Protein AF-A0A7W1YPU3-F1 (afdb_monomer)

Solvent-accessible surface area (backbone atoms only — not comparable to full-atom values): 8804 Å² tota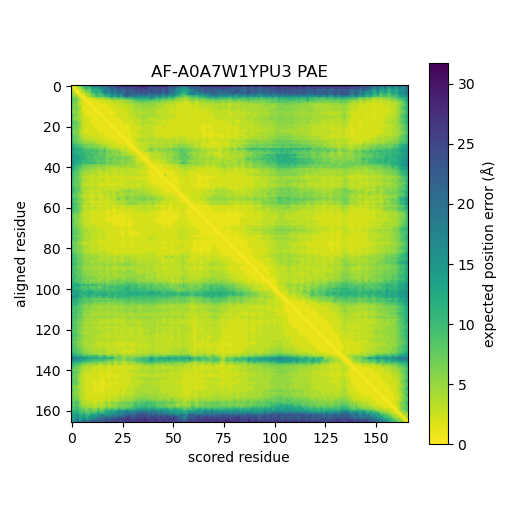l; per-residue (Å²): 119,66,76,66,56,56,50,55,53,48,21,24,52,37,23,27,53,53,24,50,52,35,49,53,38,65,72,69,43,61,69,77,34,58,74,88,69,64,45,70,72,59,55,49,52,26,50,52,34,38,61,61,24,72,45,66,43,36,51,42,61,56,33,19,28,36,41,26,24,71,75,18,25,27,66,33,41,16,47,51,52,37,50,61,61,42,48,66,54,55,48,50,53,47,58,60,48,54,80,74,57,56,74,88,66,70,43,74,66,46,55,49,50,52,54,49,52,50,54,53,48,55,49,51,52,55,51,50,42,56,50,39,65,39,89,92,52,69,69,56,70,62,31,51,52,33,42,51,52,19,49,52,53,49,52,54,50,52,53,60,56,60,69,73,76,117

Foldseek 3Di:
DVVVLVLLLQLLCLLQVLLVLLVVLQVPFAADDALVRDDPVLLVQLVVLLVVCVRRNRDSLSSQLSSCSVVRHQSLRSNVSSVVVCVVVVVVVVVVCVVVDDPVNDDPVVVVVVVVCVVVVVVVNVVVSVQSPDPPDTCVVVSVVSNVVSVVSVVVSVVVVVVVVD

Mean predicted aligned error: 5.36 Å

Radius of gyration: 18.58 Å; Cα contacts (8 Å, |Δi|>4): 136; chains: 1; bounding box: 45×33×60 Å

Structure (mmCIF, N/CA/C/O backbone):
data_AF-A0A7W1YPU3-F1
#
_entry.id   AF-A0A7W1YPU3-F1
#
loop_
_atom_site.group_PDB
_atom_site.id
_atom_site.type_symbol
_atom_site.label_atom_id
_atom_site.label_alt_id
_atom_site.label_comp_id
_atom_site.label_asym_id
_atom_site.label_entity_id
_atom_site.label_seq_id
_atom_site.pdbx_PDB_ins_code
_atom_site.Cartn_x
_atom_site.Cartn_y
_atom_site.Cartn_z
_atom_site.occupancy
_atom_site.B_iso_or_equiv
_atom_site.auth_seq_id
_atom_site.auth_comp_id
_atom_site.auth_asym_id
_atom_site.auth_atom_id
_atom_site.pdbx_PDB_model_num
ATOM 1 N N . SER A 1 1 ? -1.460 -7.826 -30.557 1.00 55.34 1 SER A N 1
ATOM 2 C CA . SER A 1 1 ? -1.627 -6.424 -30.111 1.00 55.34 1 SER A CA 1
ATOM 3 C C . SER A 1 1 ? -2.842 -6.213 -29.185 1.00 55.34 1 SER A C 1
ATOM 5 O O . SER A 1 1 ? -2.710 -5.507 -28.194 1.00 55.34 1 SER A O 1
ATOM 7 N N . GLY A 1 2 ? -4.000 -6.868 -29.400 1.00 56.38 2 GLY A N 1
ATOM 8 C CA . GLY A 1 2 ? -5.196 -6.729 -28.531 1.00 56.38 2 GLY A CA 1
ATOM 9 C C . GLY A 1 2 ? -5.026 -7.164 -27.062 1.00 56.38 2 GLY A C 1
ATOM 10 O O . GLY A 1 2 ? -5.379 -6.417 -26.159 1.00 56.38 2 GLY A O 1
ATOM 11 N N . TYR A 1 3 ? -4.361 -8.296 -26.808 1.00 54.53 3 TYR A N 1
ATOM 12 C CA . TYR A 1 3 ? -4.209 -8.863 -25.454 1.00 54.53 3 TYR A CA 1
ATOM 13 C C . TYR A 1 3 ? -3.451 -7.967 -24.451 1.00 54.53 3 TYR A C 1
ATOM 15 O O . TYR A 1 3 ? -3.724 -7.990 -23.254 1.00 54.53 3 TYR A O 1
ATOM 23 N N . PHE A 1 4 ? -2.493 -7.159 -24.920 1.00 57.44 4 PHE A N 1
ATOM 24 C CA . PHE A 1 4 ? -1.807 -6.178 -24.069 1.00 57.44 4 PHE A CA 1
ATOM 25 C C . PHE A 1 4 ? -2.698 -4.965 -23.768 1.00 57.44 4 PHE A C 1
ATOM 27 O O . PHE A 1 4 ? -2.621 -4.411 -22.676 1.00 57.44 4 PHE A O 1
ATOM 34 N N . ASN A 1 5 ? -3.584 -4.592 -24.694 1.00 63.47 5 ASN A N 1
ATOM 35 C CA . ASN A 1 5 ? -4.484 -3.451 -24.542 1.00 63.47 5 ASN A CA 1
ATOM 36 C C . ASN A 1 5 ? -5.600 -3.692 -23.521 1.00 63.47 5 ASN A C 1
ATOM 38 O O . ASN A 1 5 ? -5.956 -2.764 -22.793 1.00 63.47 5 ASN A O 1
ATOM 42 N N . ASP A 1 6 ? -6.113 -4.919 -23.428 1.00 72.81 6 ASP A N 1
ATOM 43 C CA . ASP A 1 6 ? -7.155 -5.263 -22.453 1.00 72.81 6 ASP A CA 1
ATOM 44 C C . ASP A 1 6 ? -6.621 -5.227 -21.015 1.00 72.81 6 ASP A C 1
ATOM 46 O O . ASP A 1 6 ? -7.320 -4.812 -20.091 1.00 72.81 6 ASP A O 1
ATOM 50 N N . LYS A 1 7 ? -5.339 -5.565 -20.821 1.00 82.88 7 LYS A N 1
ATOM 51 C CA . LYS A 1 7 ? -4.697 -5.565 -19.499 1.00 82.88 7 LYS A CA 1
ATOM 52 C C . LYS A 1 7 ? -4.591 -4.172 -18.884 1.00 82.88 7 LYS A C 1
ATOM 54 O O . LYS A 1 7 ? -4.843 -4.031 -17.692 1.00 82.88 7 LYS A O 1
ATOM 59 N N . TYR A 1 8 ? -4.241 -3.143 -19.658 1.00 86.25 8 TYR A N 1
ATOM 60 C CA . TYR A 1 8 ? -4.123 -1.779 -19.123 1.00 86.25 8 TYR A CA 1
ATOM 61 C C . TYR A 1 8 ? -5.476 -1.190 -18.727 1.00 86.25 8 TYR A C 1
ATOM 63 O O . TYR A 1 8 ? -5.577 -0.540 -17.688 1.00 86.25 8 TYR A O 1
ATOM 71 N N . LEU A 1 9 ? -6.519 -1.453 -19.520 1.00 89.06 9 LEU A N 1
ATOM 72 C CA . LEU A 1 9 ? -7.881 -1.044 -19.181 1.00 89.06 9 LEU A CA 1
ATOM 73 C C . LEU A 1 9 ? -8.383 -1.784 -17.940 1.00 89.06 9 LEU A C 1
ATOM 75 O O . LEU A 1 9 ? -8.914 -1.144 -17.036 1.00 89.06 9 LEU A O 1
ATOM 79 N N . LEU A 1 10 ? -8.137 -3.094 -17.844 1.00 90.19 10 LEU A N 1
ATOM 80 C CA . LEU A 1 10 ? -8.442 -3.874 -16.645 1.00 90.19 10 LEU A CA 1
ATOM 81 C C . LEU A 1 10 ? -7.734 -3.302 -15.406 1.00 90.19 10 LEU A C 1
ATOM 83 O O . LEU A 1 10 ? -8.379 -3.084 -14.383 1.00 90.19 10 LEU A O 1
ATOM 87 N N . ILE A 1 11 ? -6.435 -2.997 -15.512 1.00 91.88 11 ILE A N 1
ATOM 88 C CA . ILE A 1 11 ? -5.660 -2.368 -14.434 1.00 91.88 11 ILE A CA 1
ATOM 89 C C . ILE A 1 11 ? -6.283 -1.033 -14.031 1.00 91.88 11 ILE A C 1
ATOM 91 O O . ILE A 1 11 ? -6.461 -0.794 -12.842 1.00 91.88 11 ILE A O 1
ATOM 95 N N . ALA A 1 12 ? -6.621 -0.168 -14.990 1.00 92.50 12 ALA A N 1
ATOM 96 C CA . ALA A 1 12 ? -7.187 1.146 -14.701 1.00 92.50 12 ALA A CA 1
ATOM 97 C C . ALA A 1 12 ? -8.556 1.045 -14.015 1.00 92.50 12 ALA A C 1
ATOM 99 O O . ALA A 1 12 ? -8.791 1.715 -13.007 1.00 92.50 12 ALA A O 1
ATOM 100 N N . VAL A 1 13 ? -9.4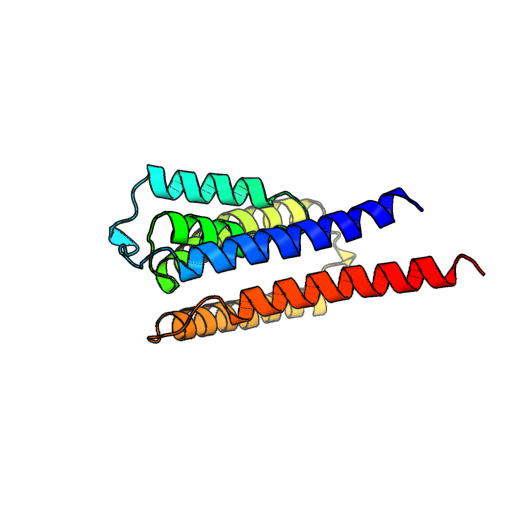31 0.166 -14.513 1.00 92.25 13 VAL A N 1
ATOM 101 C CA . VAL A 1 13 ? -10.757 -0.080 -13.932 1.00 92.25 13 VAL A CA 1
ATOM 102 C C . VAL A 1 13 ? -10.629 -0.611 -12.509 1.00 92.25 13 VAL A C 1
ATOM 104 O O . VAL A 1 13 ? -11.267 -0.069 -11.612 1.00 92.25 13 VAL A O 1
ATOM 107 N N . LEU A 1 14 ? -9.780 -1.616 -12.272 1.00 94.00 14 LEU A N 1
ATOM 108 C CA . LEU A 1 14 ? -9.565 -2.180 -10.936 1.00 94.00 14 LEU A CA 1
ATOM 109 C C . LEU A 1 14 ? -8.887 -1.189 -9.985 1.00 94.00 14 LEU A C 1
ATOM 111 O O . LEU A 1 14 ? -9.242 -1.109 -8.808 1.00 94.00 14 LEU A O 1
ATOM 115 N N . LEU A 1 15 ? -7.933 -0.398 -10.481 1.00 93.75 15 LEU A N 1
ATOM 116 C CA . LEU A 1 15 ? -7.254 0.631 -9.700 1.00 93.75 15 LEU A CA 1
ATOM 117 C C . LEU A 1 15 ? -8.243 1.690 -9.208 1.00 93.75 15 LEU A C 1
ATOM 119 O O . LEU A 1 15 ? -8.205 2.042 -8.022 1.00 93.75 15 LEU A O 1
ATOM 123 N N . GLY A 1 16 ? -9.110 2.159 -10.113 1.00 94.44 16 GLY A N 1
ATOM 124 C CA . GLY A 1 16 ? -10.124 3.174 -9.858 1.00 94.44 16 GLY A CA 1
ATOM 125 C C . GLY A 1 16 ? -11.276 2.664 -8.995 1.00 94.44 16 GLY A C 1
ATOM 126 O O . GLY A 1 16 ? -11.594 3.285 -7.982 1.00 94.44 16 GLY A O 1
ATOM 127 N N . SER A 1 17 ? -11.854 1.506 -9.328 1.00 94.38 17 SER A N 1
ATOM 128 C CA . SER A 1 17 ? -12.971 0.919 -8.575 1.00 94.38 1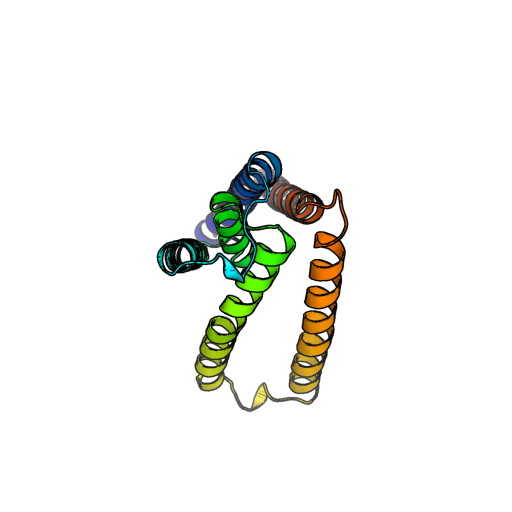7 SER A CA 1
ATOM 129 C C . SER A 1 17 ? -12.563 0.582 -7.144 1.00 94.38 17 SER A C 1
ATOM 131 O O . SER A 1 17 ? -13.241 0.982 -6.200 1.00 94.38 17 SER A O 1
ATOM 133 N N . MET A 1 18 ? -11.399 -0.041 -6.953 1.00 94.44 18 MET A N 1
ATOM 134 C CA . MET A 1 18 ? -10.876 -0.314 -5.618 1.00 94.44 18 MET A CA 1
ATOM 135 C C . MET A 1 18 ? -10.497 0.976 -4.878 1.00 94.44 18 MET A C 1
ATOM 137 O O . MET A 1 18 ? -10.651 1.054 -3.662 1.00 94.44 18 MET A O 1
ATOM 141 N N . GLY A 1 19 ? -10.023 2.006 -5.589 1.00 94.25 19 GLY A N 1
ATOM 142 C CA . GLY A 1 19 ? -9.807 3.336 -5.012 1.00 94.25 19 GLY A CA 1
ATOM 143 C C . GLY A 1 19 ? -11.103 3.946 -4.469 1.00 94.25 19 GLY A C 1
ATOM 144 O O . GLY A 1 19 ? -11.116 4.460 -3.352 1.00 94.25 19 GLY A O 1
ATOM 145 N N . MET A 1 20 ? -12.202 3.815 -5.215 1.00 96.12 20 MET A N 1
ATOM 146 C CA . MET A 1 20 ? -13.529 4.266 -4.795 1.00 96.12 20 MET A CA 1
ATOM 147 C C . MET A 1 20 ? -14.055 3.469 -3.597 1.00 96.12 20 MET A C 1
ATOM 149 O O . MET A 1 20 ? -14.537 4.059 -2.633 1.00 96.12 20 MET A O 1
ATOM 153 N N . VAL A 1 21 ? -13.918 2.139 -3.608 1.00 95.88 21 VAL A N 1
ATOM 154 C CA . VAL A 1 21 ? -14.288 1.299 -2.456 1.00 95.88 21 VAL A CA 1
ATOM 155 C C . VAL A 1 21 ? -13.503 1.725 -1.218 1.00 95.88 21 VAL A C 1
ATOM 157 O O . VAL A 1 21 ? -14.096 1.942 -0.161 1.00 95.88 21 VAL A O 1
ATOM 160 N N . PHE A 1 22 ? -12.188 1.919 -1.353 1.00 95.94 22 PHE A N 1
ATOM 161 C CA . PHE A 1 22 ? -11.347 2.342 -0.238 1.00 95.94 22 PHE A CA 1
ATOM 162 C C . PHE A 1 22 ? -11.782 3.707 0.313 1.00 95.94 22 PHE A C 1
ATOM 164 O O . PHE A 1 22 ? -11.916 3.864 1.523 1.00 95.94 22 PHE A O 1
ATOM 171 N N . TYR A 1 23 ? -12.085 4.669 -0.561 1.00 96.62 23 TYR A N 1
ATOM 172 C CA . TYR A 1 23 ? -12.608 5.978 -0.167 1.00 96.62 23 TYR A CA 1
ATOM 173 C C . TYR A 1 23 ? -13.900 5.887 0.642 1.00 96.62 23 TYR A C 1
ATOM 175 O O . TYR A 1 23 ? -14.019 6.489 1.711 1.00 96.62 23 TYR A O 1
ATOM 183 N N . VAL A 1 24 ? -14.871 5.128 0.129 1.00 96.94 24 VAL A N 1
ATOM 184 C CA . VAL A 1 24 ? -16.181 4.974 0.761 1.00 96.94 24 VAL A CA 1
ATOM 185 C C . VAL A 1 24 ? -16.033 4.347 2.143 1.00 96.94 24 VAL A C 1
ATOM 187 O O . VAL A 1 24 ? -16.602 4.856 3.108 1.00 96.94 24 VAL A O 1
ATOM 190 N N . VAL A 1 25 ? -15.244 3.278 2.250 1.00 96.81 25 VAL A N 1
ATOM 191 C CA . VAL A 1 25 ? -14.980 2.600 3.522 1.00 96.81 25 VAL A CA 1
ATOM 192 C C . VAL A 1 25 ? -14.275 3.536 4.498 1.00 96.81 25 VAL A C 1
ATOM 194 O O . VAL A 1 25 ? -14.727 3.686 5.632 1.00 96.81 25 VAL A O 1
ATOM 197 N N . ASP A 1 26 ? -13.206 4.206 4.064 1.00 95.06 26 ASP A N 1
ATOM 198 C CA . ASP A 1 26 ? -12.414 5.069 4.938 1.00 95.06 26 ASP A CA 1
ATOM 199 C C . ASP A 1 26 ? -13.237 6.220 5.533 1.00 95.06 26 ASP A C 1
ATOM 201 O O . ASP A 1 26 ? -12.992 6.634 6.667 1.00 95.06 26 ASP A O 1
ATOM 205 N N . ARG A 1 27 ? -14.232 6.719 4.789 1.00 93.94 27 ARG A N 1
ATOM 206 C CA . ARG A 1 27 ? -15.122 7.798 5.235 1.00 93.94 27 ARG A CA 1
ATOM 207 C C . ARG A 1 27 ? -16.301 7.334 6.075 1.00 93.94 27 ARG A C 1
ATOM 209 O O . ARG A 1 27 ? -16.732 8.086 6.942 1.00 93.94 27 ARG A O 1
ATOM 216 N N . ARG A 1 28 ? -16.856 6.154 5.799 1.00 94.94 28 ARG A N 1
ATOM 217 C CA . ARG A 1 28 ? -18.098 5.697 6.442 1.00 94.94 28 ARG A CA 1
ATOM 218 C C . ARG A 1 28 ? -17.869 4.872 7.695 1.00 94.94 28 ARG A C 1
ATOM 220 O O . ARG A 1 28 ? -18.735 4.863 8.564 1.00 94.94 28 ARG A O 1
ATOM 227 N N . VAL A 1 29 ? -16.749 4.161 7.789 1.00 95.31 29 VAL A N 1
ATOM 228 C CA . VAL A 1 29 ? -16.510 3.283 8.934 1.00 95.31 29 VAL A CA 1
ATOM 229 C C . VAL A 1 29 ? -15.843 4.080 10.057 1.00 95.31 29 VAL A C 1
ATOM 231 O O . VAL A 1 29 ? -14.811 4.703 9.818 1.00 95.31 29 VAL A O 1
ATOM 234 N N . PRO A 1 30 ? -16.390 4.108 11.282 1.00 91.94 30 PRO A N 1
ATOM 235 C CA . PRO A 1 30 ? -15.725 4.753 12.411 1.00 91.94 30 PRO A CA 1
ATOM 236 C C . PRO A 1 30 ? -14.433 4.022 12.802 1.00 91.94 30 PRO A C 1
ATOM 238 O O . PRO A 1 30 ? -14.222 2.855 12.473 1.00 91.94 30 PRO A O 1
ATOM 241 N N . GLU A 1 31 ? -13.552 4.723 13.501 1.00 92.44 31 GLU A N 1
ATOM 242 C CA . GLU A 1 31 ? -12.386 4.126 14.153 1.00 92.44 31 GLU A CA 1
ATOM 243 C C . GLU A 1 31 ? -12.808 3.648 15.544 1.00 92.44 31 GLU A C 1
ATOM 245 O O . GLU A 1 31 ? -13.397 4.419 16.302 1.00 92.44 31 GLU A O 1
ATOM 250 N N . ARG A 1 32 ? -12.615 2.359 15.832 1.00 89.62 32 ARG A N 1
ATOM 251 C CA . ARG A 1 32 ? -13.116 1.716 17.059 1.00 89.62 32 ARG A CA 1
ATOM 252 C C . ARG A 1 32 ? -12.094 0.838 17.762 1.00 89.62 32 ARG A C 1
ATOM 254 O O . ARG A 1 32 ? -12.215 0.663 18.966 1.00 89.62 32 ARG A O 1
ATOM 261 N N . TYR A 1 33 ? -11.171 0.257 17.006 1.00 89.62 33 TYR A N 1
ATOM 262 C CA . TYR A 1 33 ? -10.280 -0.788 17.489 1.00 89.62 33 TYR A CA 1
ATOM 263 C C . TYR A 1 33 ? -8.828 -0.437 17.200 1.00 89.62 33 TYR A C 1
ATOM 265 O O . TYR A 1 33 ? -8.502 0.056 16.109 1.00 89.62 33 TYR A O 1
ATOM 273 N N . ASP A 1 34 ? -7.963 -0.758 18.152 1.00 89.69 34 ASP A N 1
ATOM 274 C CA . ASP A 1 34 ? -6.521 -0.683 17.980 1.00 89.69 34 ASP A CA 1
ATOM 275 C C . ASP A 1 34 ? -5.922 -2.063 17.634 1.00 89.69 34 ASP A C 1
ATOM 277 O O . ASP A 1 34 ? -6.618 -3.012 17.263 1.00 89.69 34 ASP A O 1
ATOM 281 N N . LEU A 1 35 ? -4.592 -2.164 17.654 1.00 85.19 35 LEU A N 1
ATOM 282 C CA . LEU A 1 35 ? -3.879 -3.399 17.314 1.00 85.19 35 LEU A CA 1
ATOM 283 C C . LEU A 1 35 ? -4.072 -4.505 18.362 1.00 85.19 35 LEU A C 1
ATOM 285 O O . LEU A 1 35 ? -4.003 -5.680 18.007 1.00 85.19 35 LEU A O 1
ATOM 289 N N . SER A 1 36 ? -4.297 -4.146 19.626 1.00 87.25 36 SER A N 1
ATOM 290 C CA . SER A 1 36 ? -4.495 -5.088 20.732 1.00 87.25 36 SER A CA 1
ATOM 291 C C . SER A 1 36 ? -5.873 -5.754 20.693 1.00 87.25 36 SER A C 1
ATOM 293 O O . SER A 1 36 ? -6.022 -6.898 21.121 1.00 87.25 36 SER A O 1
ATOM 295 N N . ASP A 1 37 ? -6.850 -5.093 20.070 1.00 88.00 37 ASP A N 1
ATOM 296 C CA . ASP A 1 37 ? -8.194 -5.627 19.843 1.00 88.00 37 ASP A CA 1
ATOM 297 C C . ASP A 1 37 ? -8.267 -6.646 18.692 1.00 88.00 37 ASP A C 1
ATOM 299 O O . ASP A 1 37 ? -9.300 -7.298 18.483 1.00 88.00 37 ASP A O 1
ATOM 303 N N . LEU A 1 38 ? -7.197 -6.786 17.900 1.00 87.06 38 LEU A N 1
ATOM 304 C CA . LEU A 1 38 ? -7.224 -7.579 16.678 1.00 87.06 38 LEU A CA 1
ATOM 305 C C . LEU A 1 38 ? -7.286 -9.084 16.980 1.00 87.06 38 LEU A C 1
ATOM 307 O O . LEU A 1 38 ? -6.315 -9.717 17.389 1.00 87.06 38 LEU A O 1
ATOM 311 N N . ARG A 1 39 ? -8.442 -9.691 16.695 1.00 88.94 39 ARG A N 1
ATOM 312 C CA . ARG A 1 39 ? -8.670 -11.137 16.846 1.00 88.94 39 ARG A CA 1
ATOM 313 C C . ARG A 1 39 ? -8.337 -11.912 15.571 1.00 88.94 39 ARG A C 1
ATOM 315 O O . ARG A 1 39 ? -8.420 -11.386 14.462 1.00 88.94 39 ARG A O 1
ATOM 322 N N . TRP A 1 40 ? -8.072 -13.211 15.716 1.00 90.88 40 TRP A N 1
ATOM 323 C CA . TRP A 1 40 ? -7.769 -14.119 14.600 1.00 90.88 40 TRP A CA 1
ATOM 324 C C . TRP A 1 40 ? -8.742 -14.047 13.407 1.00 90.88 40 TRP A C 1
ATOM 326 O O . TRP A 1 40 ? -8.256 -13.975 12.278 1.00 90.88 40 TRP A O 1
ATOM 336 N N . PRO A 1 41 ? -10.080 -13.993 13.585 1.00 89.19 41 PRO A N 1
ATOM 337 C CA . PRO A 1 41 ? -10.998 -13.887 12.447 1.00 89.19 41 PRO A CA 1
ATOM 338 C C . PRO A 1 41 ? -10.825 -12.586 11.655 1.00 89.19 41 PRO A C 1
ATOM 340 O O . PRO A 1 41 ? -10.890 -12.590 10.426 1.00 89.19 41 PRO A O 1
ATOM 343 N N . ALA A 1 42 ? -10.551 -11.478 12.350 1.00 88.44 42 ALA A N 1
ATOM 344 C CA . ALA A 1 42 ? -10.274 -10.189 11.726 1.00 88.44 42 ALA A CA 1
ATOM 345 C C . ALA A 1 42 ? -8.966 -10.253 10.920 1.00 88.44 42 ALA A C 1
ATOM 347 O O . ALA A 1 42 ? -8.947 -9.884 9.747 1.00 88.44 42 ALA A O 1
ATOM 348 N N . ALA A 1 43 ? -7.900 -10.811 11.504 1.00 91.88 43 ALA A N 1
ATOM 349 C CA . ALA A 1 43 ? -6.624 -11.012 10.816 1.00 91.88 43 ALA A CA 1
ATOM 350 C C . ALA A 1 43 ? -6.763 -11.896 9.559 1.00 91.88 43 ALA A C 1
ATOM 352 O O . ALA A 1 43 ? -6.225 -11.553 8.504 1.00 91.88 43 ALA A O 1
ATOM 353 N N . LEU A 1 44 ? -7.542 -12.983 9.635 1.00 93.88 44 LEU A N 1
ATOM 354 C CA . LEU A 1 44 ? -7.852 -13.838 8.483 1.00 93.88 44 LEU A CA 1
ATOM 355 C C . LEU A 1 44 ? -8.598 -13.072 7.386 1.00 93.88 44 LEU A C 1
ATOM 357 O O . LEU A 1 44 ? -8.235 -13.187 6.217 1.00 93.88 44 LEU A O 1
ATOM 361 N N . GLY A 1 45 ? -9.582 -12.244 7.745 1.00 94.50 45 GLY A N 1
ATOM 362 C CA . GLY A 1 45 ? -10.293 -11.393 6.788 1.00 94.50 45 GLY A CA 1
ATOM 363 C C . GLY A 1 45 ? -9.353 -10.458 6.022 1.00 94.50 45 GLY A C 1
ATOM 364 O O . GLY A 1 45 ? -9.441 -10.348 4.798 1.00 94.50 45 GLY A O 1
ATOM 365 N N . ILE A 1 46 ? -8.395 -9.836 6.715 1.00 95.31 46 ILE A N 1
ATOM 366 C CA . ILE A 1 46 ? -7.378 -8.985 6.079 1.00 95.31 46 ILE A CA 1
ATOM 367 C C . ILE A 1 46 ? -6.452 -9.828 5.180 1.00 95.31 46 ILE A C 1
ATOM 369 O O . ILE A 1 46 ? -6.104 -9.394 4.080 1.00 95.31 46 ILE A O 1
ATOM 373 N N . GLY A 1 47 ? -6.097 -11.048 5.591 1.00 93.88 47 GLY A N 1
ATOM 374 C CA . GLY A 1 47 ? -5.339 -12.000 4.771 1.00 93.88 47 GLY A CA 1
ATOM 375 C C . GLY A 1 47 ? -6.064 -12.409 3.481 1.00 93.88 47 GLY A C 1
ATOM 376 O O . GLY A 1 47 ? -5.452 -12.442 2.414 1.00 93.88 47 GLY A O 1
ATOM 377 N N . LEU A 1 48 ? -7.377 -12.639 3.539 1.00 94.50 48 LEU A N 1
ATOM 378 C CA . LEU A 1 48 ? -8.198 -12.925 2.356 1.00 94.50 48 LEU A CA 1
ATOM 379 C C . LEU A 1 48 ? -8.269 -11.720 1.410 1.00 94.50 48 LEU A C 1
ATOM 381 O O . LEU A 1 48 ? -8.098 -11.874 0.200 1.00 94.50 48 LEU A O 1
ATOM 385 N N . ALA A 1 49 ? -8.426 -10.507 1.948 1.00 95.12 49 ALA A N 1
ATOM 386 C CA . ALA A 1 49 ? -8.353 -9.285 1.145 1.00 95.12 49 ALA A CA 1
ATOM 387 C C . ALA A 1 49 ? -6.984 -9.137 0.456 1.00 95.12 49 ALA A C 1
ATOM 389 O O . ALA A 1 49 ? -6.898 -8.700 -0.693 1.00 95.12 49 ALA A O 1
ATOM 390 N N . GLN A 1 50 ? -5.911 -9.555 1.129 1.00 94.62 50 GLN A N 1
ATOM 391 C CA . GLN A 1 50 ? -4.567 -9.578 0.562 1.00 94.62 50 GLN A CA 1
ATOM 392 C C . GLN A 1 50 ? -4.424 -10.581 -0.588 1.00 94.62 50 GLN A C 1
ATOM 394 O O . GLN A 1 50 ? -3.768 -10.266 -1.577 1.00 94.62 50 GLN A O 1
ATOM 399 N N . ALA A 1 51 ? -5.051 -11.756 -0.494 1.00 91.81 51 ALA A N 1
ATOM 400 C CA . ALA A 1 51 ? -5.093 -12.719 -1.595 1.00 91.81 51 ALA A CA 1
ATOM 401 C C . ALA A 1 51 ? -5.859 -12.159 -2.808 1.00 91.81 51 ALA A C 1
ATOM 403 O O . ALA A 1 51 ? -5.423 -12.314 -3.947 1.00 91.81 51 ALA A O 1
ATOM 404 N N . GLY A 1 52 ? -6.942 -11.410 -2.573 1.00 90.75 52 GLY A N 1
ATOM 405 C CA . GLY A 1 52 ? -7.659 -10.683 -3.628 1.00 90.75 52 GLY A CA 1
ATOM 406 C C . GLY A 1 52 ? -6.802 -9.640 -4.361 1.00 90.75 52 GLY A C 1
ATOM 407 O O . GLY A 1 52 ? -7.079 -9.304 -5.513 1.00 90.75 52 GLY A O 1
ATOM 408 N N . ALA A 1 53 ? -5.713 -9.170 -3.746 1.00 91.19 53 ALA A N 1
ATOM 409 C CA . ALA A 1 53 ? -4.783 -8.227 -4.363 1.00 91.19 53 ALA A CA 1
ATOM 410 C C . ALA A 1 53 ? -3.842 -8.843 -5.414 1.00 91.19 53 ALA A C 1
ATOM 412 O O . ALA A 1 53 ? -2.988 -8.141 -5.954 1.00 91.19 53 ALA A O 1
ATOM 413 N N . LEU A 1 54 ? -3.998 -10.132 -5.733 1.00 88.56 54 LEU A N 1
ATOM 414 C CA . LEU A 1 54 ? -3.350 -10.752 -6.893 1.00 88.56 54 LEU A CA 1
ATOM 415 C C . LEU A 1 54 ? -3.901 -10.218 -8.226 1.00 88.56 54 LEU A C 1
ATOM 417 O O . LEU A 1 54 ? -3.230 -10.321 -9.253 1.00 88.56 54 LEU A O 1
ATOM 421 N N . LEU A 1 55 ? -5.104 -9.631 -8.219 1.00 89.75 55 LEU A N 1
ATOM 422 C CA . LEU A 1 55 ? -5.682 -8.994 -9.397 1.00 89.75 55 LEU A CA 1
ATOM 423 C C . LEU A 1 55 ? -4.872 -7.742 -9.793 1.00 89.75 55 LEU A C 1
ATOM 425 O O . LEU A 1 55 ? -4.665 -6.846 -8.969 1.00 89.75 55 LEU A O 1
ATOM 429 N N . PRO A 1 56 ? -4.429 -7.627 -11.057 1.00 86.56 56 PRO A N 1
ATOM 430 C CA . PRO A 1 56 ? -3.574 -6.529 -11.490 1.00 86.56 56 PRO A CA 1
ATOM 431 C C . PRO A 1 56 ? -4.319 -5.189 -11.399 1.00 86.56 56 PRO A C 1
ATOM 433 O O . PRO A 1 56 ? -5.415 -5.037 -11.924 1.00 86.56 56 PRO A O 1
ATOM 436 N N . GLY A 1 57 ? -3.718 -4.206 -10.727 1.00 84.69 57 GLY A N 1
ATOM 437 C CA . GLY A 1 57 ? -4.347 -2.908 -10.436 1.00 84.69 57 GLY A CA 1
ATOM 438 C C . GLY A 1 57 ? -4.978 -2.816 -9.042 1.00 84.69 57 GLY A C 1
ATOM 439 O O . GLY A 1 57 ? -5.156 -1.712 -8.520 1.00 84.69 57 GLY A O 1
ATOM 440 N N . VAL A 1 58 ? -5.217 -3.946 -8.366 1.00 91.12 58 VAL A N 1
ATOM 441 C CA . VAL A 1 58 ? -5.577 -3.948 -6.944 1.00 91.12 58 VAL A CA 1
ATOM 442 C C . VAL A 1 58 ? -4.307 -3.745 -6.117 1.00 91.12 58 VAL A C 1
ATOM 444 O O . VAL A 1 58 ? -3.450 -4.616 -6.014 1.00 91.12 58 VAL A O 1
ATOM 447 N N . SER A 1 59 ? -4.156 -2.567 -5.508 1.00 90.31 59 SER A N 1
ATOM 448 C CA . SER A 1 59 ? -3.053 -2.339 -4.567 1.00 90.31 59 SER A CA 1
ATOM 449 C C . SER A 1 59 ? -3.221 -3.222 -3.335 1.00 90.31 59 SER A C 1
ATOM 451 O O . SER A 1 59 ? -4.210 -3.091 -2.613 1.00 90.31 59 SER A O 1
ATOM 453 N N . ARG A 1 60 ? -2.206 -4.038 -3.052 1.00 92.50 60 ARG A N 1
ATOM 454 C CA . ARG A 1 60 ? -2.151 -4.898 -1.869 1.00 92.50 60 ARG A CA 1
ATOM 455 C C . ARG A 1 60 ? -2.350 -4.130 -0.569 1.00 92.50 60 ARG A C 1
ATOM 457 O O . ARG A 1 60 ? -3.224 -4.501 0.201 1.00 92.50 60 ARG A O 1
ATOM 464 N N . ALA A 1 61 ? -1.604 -3.041 -0.368 1.00 92.69 61 ALA A N 1
ATOM 465 C CA . ALA A 1 61 ? -1.766 -2.183 0.806 1.00 92.69 61 ALA A CA 1
ATOM 466 C C . ALA A 1 61 ? -3.172 -1.565 0.867 1.00 92.69 61 ALA A C 1
ATOM 468 O O . ALA A 1 61 ? -3.789 -1.540 1.922 1.00 92.69 61 ALA A O 1
ATOM 469 N N . GLY A 1 62 ? -3.718 -1.129 -0.274 1.00 94.00 62 GLY A N 1
ATOM 470 C CA . GLY A 1 62 ? -5.089 -0.620 -0.328 1.00 94.00 62 GLY A CA 1
ATOM 471 C C . GLY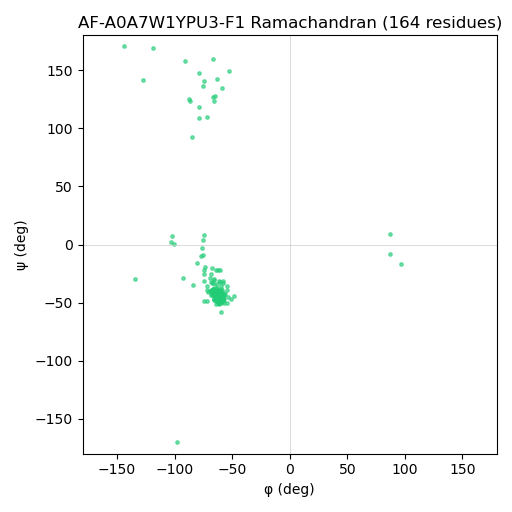 A 1 62 ? -6.133 -1.670 0.062 1.00 94.00 62 GLY A C 1
ATOM 472 O O . GLY A 1 62 ? -7.054 -1.343 0.799 1.00 94.00 62 GLY A O 1
ATOM 473 N N . ALA A 1 63 ? -5.993 -2.921 -0.383 1.00 96.00 63 ALA A N 1
ATOM 474 C CA . ALA A 1 63 ? -6.916 -4.008 -0.052 1.00 96.00 63 ALA A CA 1
ATOM 475 C C . ALA A 1 63 ? -6.890 -4.367 1.438 1.00 96.00 63 ALA A C 1
ATOM 477 O O . ALA A 1 63 ? -7.940 -4.417 2.078 1.00 96.00 63 ALA A O 1
ATOM 478 N N . THR A 1 64 ? -5.700 -4.540 2.011 1.00 96.62 64 THR A N 1
ATOM 479 C CA . THR A 1 64 ? -5.534 -4.853 3.436 1.00 96.62 64 THR A CA 1
ATOM 480 C C . THR A 1 64 ? -5.957 -3.692 4.332 1.00 96.62 64 THR A C 1
ATOM 482 O O . THR A 1 64 ? -6.659 -3.916 5.314 1.00 96.62 64 THR A O 1
ATOM 485 N N . MET A 1 65 ? -5.611 -2.448 3.982 1.00 96.75 65 MET A N 1
ATOM 486 C CA . MET A 1 65 ? -6.065 -1.264 4.720 1.00 96.75 65 MET A CA 1
ATOM 487 C C . MET A 1 65 ? -7.581 -1.092 4.618 1.00 96.75 65 MET A C 1
ATOM 489 O O . MET A 1 65 ? -8.219 -0.846 5.633 1.00 96.75 65 MET A O 1
ATOM 493 N N . THR A 1 66 ? -8.179 -1.280 3.434 1.00 97.06 66 THR A N 1
ATOM 494 C CA . THR A 1 66 ? -9.643 -1.224 3.266 1.00 97.06 66 THR A CA 1
ATOM 495 C C . THR A 1 66 ? -10.322 -2.249 4.161 1.00 97.06 66 THR A C 1
ATOM 497 O O . THR A 1 66 ? -11.230 -1.890 4.900 1.00 97.06 66 THR A O 1
ATOM 500 N N . MET A 1 67 ? -9.864 -3.503 4.154 1.00 97.19 67 MET A N 1
ATOM 501 C CA . MET A 1 67 ? -10.448 -4.539 5.005 1.00 97.19 67 MET A CA 1
ATOM 502 C C . MET A 1 67 ? -10.243 -4.242 6.494 1.00 97.19 67 MET A C 1
ATOM 504 O O . MET A 1 67 ? -11.177 -4.366 7.277 1.00 97.19 67 MET A O 1
ATOM 508 N N . GLY A 1 68 ? -9.059 -3.764 6.887 1.00 96.31 68 GLY A N 1
ATOM 509 C CA . GLY A 1 68 ? -8.812 -3.302 8.254 1.00 96.31 68 GLY A CA 1
ATOM 510 C C . GLY A 1 68 ? -9.775 -2.188 8.674 1.00 96.31 68 GLY A C 1
ATOM 511 O O . GLY A 1 68 ? -10.330 -2.227 9.769 1.00 96.31 68 GLY A O 1
ATOM 512 N N . ARG A 1 69 ? -10.053 -1.237 7.775 1.00 96.44 69 ARG A N 1
ATOM 513 C CA . ARG A 1 69 ? -11.044 -0.182 8.006 1.00 96.44 69 ARG A CA 1
ATOM 514 C C . ARG A 1 69 ? -12.466 -0.724 8.073 1.00 96.44 69 ARG A C 1
ATOM 516 O O . ARG A 1 69 ? -13.173 -0.311 8.977 1.00 96.44 69 ARG A O 1
ATOM 523 N N . VAL A 1 70 ? -12.871 -1.668 7.214 1.00 96.44 70 VAL A N 1
ATOM 524 C CA . VAL A 1 70 ? -14.175 -2.369 7.307 1.00 96.44 70 VAL A CA 1
ATOM 525 C C . VAL A 1 70 ? -14.362 -3.009 8.683 1.00 96.44 70 VAL A C 1
ATOM 527 O O . VAL A 1 70 ? -15.448 -2.944 9.249 1.00 96.44 70 VAL A O 1
ATOM 530 N N . LEU A 1 71 ? -13.292 -3.575 9.238 1.00 94.81 71 LEU A N 1
ATOM 531 C CA . LEU A 1 71 ? -13.281 -4.196 10.561 1.00 94.81 71 LEU A CA 1
ATOM 532 C C . LEU A 1 71 ? -13.255 -3.178 11.714 1.00 94.81 71 LEU A C 1
ATOM 534 O O . LEU A 1 71 ? -13.316 -3.584 12.868 1.00 94.81 71 LEU A O 1
ATOM 538 N N . GLY A 1 72 ? -13.191 -1.874 11.427 1.00 94.44 72 GLY A N 1
ATOM 539 C CA . GLY A 1 72 ? -13.220 -0.802 12.424 1.00 94.44 72 GLY A CA 1
ATOM 540 C C . GLY A 1 72 ? -11.858 -0.419 13.003 1.00 94.44 72 GLY A C 1
ATOM 541 O O . GLY A 1 72 ? -11.817 0.366 13.950 1.00 94.44 72 GLY A O 1
ATOM 542 N N . LEU A 1 73 ? -10.748 -0.925 12.451 1.00 94.75 73 LEU A N 1
ATOM 543 C CA . LEU A 1 73 ? -9.409 -0.533 12.899 1.00 94.75 73 LEU A CA 1
ATOM 544 C C . LEU A 1 73 ? -9.166 0.952 12.645 1.00 94.75 73 LEU A C 1
ATOM 546 O O . LEU A 1 73 ? -9.542 1.469 11.590 1.00 94.75 73 LEU A O 1
ATOM 550 N N . GLU A 1 74 ? -8.477 1.623 13.559 1.00 95.06 74 GLU A N 1
ATOM 551 C CA . GLU A 1 74 ? -7.926 2.959 13.311 1.00 95.06 74 GLU A CA 1
ATOM 552 C C . GLU A 1 74 ? -7.069 2.983 12.036 1.00 95.06 74 GLU A C 1
ATOM 554 O O . GLU A 1 74 ? -6.430 1.990 11.679 1.00 95.06 74 GLU A O 1
ATOM 559 N N . ARG A 1 75 ? -7.011 4.116 11.328 1.00 95.12 75 ARG A N 1
ATOM 560 C CA . ARG A 1 75 ? -6.245 4.219 10.071 1.00 95.12 75 ARG A CA 1
ATOM 561 C C . ARG A 1 75 ? -4.768 3.891 10.244 1.00 95.12 75 ARG A C 1
ATOM 563 O O . ARG A 1 75 ? -4.216 3.133 9.443 1.00 95.12 75 ARG A O 1
ATOM 570 N N . ALA A 1 76 ? -4.140 4.430 11.289 1.00 94.44 76 ALA A N 1
ATOM 571 C CA . ALA A 1 76 ? -2.744 4.149 11.607 1.00 94.44 76 ALA A CA 1
ATOM 572 C C . ALA A 1 76 ? -2.534 2.658 11.918 1.00 94.44 76 ALA A C 1
ATOM 574 O O . ALA A 1 76 ? -1.607 2.043 11.393 1.00 94.44 76 ALA A O 1
ATOM 575 N N . THR A 1 77 ? -3.446 2.060 12.684 1.00 94.00 77 THR A N 1
ATOM 576 C CA . THR A 1 77 ? -3.454 0.634 13.035 1.00 94.00 77 THR A CA 1
ATOM 577 C C . THR A 1 77 ? -3.618 -0.260 11.804 1.00 94.00 77 THR A C 1
ATOM 579 O O . THR A 1 77 ? -2.823 -1.176 11.594 1.00 94.00 77 THR A O 1
ATOM 582 N N . ALA A 1 78 ? -4.579 0.040 10.927 1.00 95.50 78 ALA A N 1
ATOM 583 C CA . ALA A 1 78 ? -4.793 -0.684 9.675 1.00 95.50 78 ALA A CA 1
ATOM 584 C C . ALA A 1 78 ? -3.567 -0.601 8.748 1.00 95.50 78 ALA A C 1
ATOM 586 O O . ALA A 1 78 ? -3.171 -1.599 8.139 1.00 95.50 78 ALA A O 1
ATOM 587 N N . ALA A 1 79 ? -2.939 0.577 8.656 1.00 95.62 79 ALA A N 1
ATOM 588 C CA . ALA A 1 79 ? -1.715 0.767 7.886 1.00 95.62 79 ALA A CA 1
ATOM 589 C C . ALA A 1 79 ? -0.537 -0.015 8.481 1.00 95.62 79 ALA A C 1
ATOM 591 O O . ALA A 1 79 ? 0.147 -0.737 7.753 1.00 95.62 79 ALA A O 1
ATOM 592 N N . HIS A 1 80 ? -0.337 0.071 9.796 1.00 94.12 80 HIS A N 1
ATOM 593 C CA . HIS A 1 80 ? 0.724 -0.638 10.503 1.00 94.12 80 HIS A CA 1
ATOM 594 C C . HIS A 1 80 ? 0.585 -2.157 10.347 1.00 94.12 80 HIS A C 1
ATOM 596 O O . HIS A 1 80 ? 1.534 -2.818 9.925 1.00 94.12 80 HIS A O 1
ATOM 602 N N . PHE A 1 81 ? -0.611 -2.706 10.570 1.00 93.94 81 PHE A N 1
ATOM 603 C CA . PHE A 1 81 ? -0.870 -4.133 10.386 1.00 93.94 81 PHE A CA 1
ATOM 604 C C . PHE A 1 81 ? -0.655 -4.578 8.929 1.00 93.94 81 PHE A C 1
ATOM 606 O O . PHE A 1 81 ? -0.044 -5.615 8.664 1.00 93.94 81 PHE A O 1
ATOM 613 N N . SER A 1 82 ? -1.076 -3.762 7.957 1.00 94.81 82 SER A N 1
ATOM 614 C CA . SER A 1 82 ? -0.815 -4.006 6.534 1.00 94.81 82 SER A CA 1
ATOM 615 C C . SER A 1 82 ? 0.686 -4.061 6.204 1.00 94.81 82 SER A C 1
ATOM 617 O O . SER A 1 82 ? 1.109 -4.864 5.363 1.00 94.81 82 SER A O 1
ATOM 619 N N . PHE A 1 83 ? 1.508 -3.219 6.835 1.00 93.81 83 PHE A N 1
ATOM 620 C CA . PHE A 1 83 ? 2.963 -3.278 6.683 1.00 93.81 83 PHE A CA 1
ATOM 621 C C . PHE A 1 83 ? 3.564 -4.502 7.365 1.00 93.81 83 PHE A C 1
ATOM 623 O O . PHE A 1 83 ? 4.390 -5.172 6.754 1.00 93.81 83 PHE A O 1
ATOM 630 N N . LEU A 1 84 ? 3.094 -4.866 8.557 1.00 92.69 84 LEU A N 1
ATOM 631 C CA . LEU A 1 84 ? 3.546 -6.077 9.239 1.00 92.69 84 LEU A CA 1
ATOM 632 C C . LEU A 1 84 ? 3.299 -7.330 8.384 1.00 92.69 84 LEU A C 1
ATOM 634 O O . LEU A 1 84 ? 4.210 -8.131 8.185 1.00 92.69 84 LEU A O 1
ATOM 638 N N . MET A 1 85 ? 2.109 -7.455 7.787 1.00 91.69 85 MET A N 1
ATOM 639 C CA . MET A 1 85 ? 1.799 -8.553 6.862 1.00 91.69 85 MET A CA 1
ATOM 640 C C . MET A 1 85 ? 2.576 -8.484 5.539 1.00 91.69 85 MET A C 1
ATOM 642 O O . MET A 1 85 ? 2.802 -9.511 4.899 1.00 91.69 85 MET A O 1
ATOM 646 N N . ALA A 1 86 ? 3.007 -7.289 5.116 1.00 91.69 86 ALA A N 1
ATOM 647 C CA . ALA A 1 86 ? 3.819 -7.106 3.910 1.00 91.69 86 ALA A CA 1
ATOM 648 C C . ALA A 1 86 ? 5.144 -7.839 3.976 1.00 91.69 86 ALA A C 1
ATOM 650 O O . ALA A 1 86 ? 5.618 -8.348 2.959 1.00 91.69 86 ALA A O 1
ATOM 651 N N . THR A 1 87 ? 5.756 -7.796 5.155 1.00 92.19 87 THR A N 1
ATOM 652 C CA . THR A 1 87 ? 7.132 -8.199 5.389 1.00 92.19 87 THR A CA 1
ATOM 653 C C . THR A 1 87 ? 7.356 -9.665 5.033 1.00 92.19 87 THR A C 1
ATOM 655 O O . THR A 1 87 ? 8.156 -9.907 4.129 1.00 92.19 87 THR A O 1
ATOM 658 N N . PRO A 1 88 ? 6.637 -10.650 5.615 1.00 91.31 88 PRO A N 1
ATOM 659 C CA . PRO A 1 88 ? 6.873 -12.059 5.297 1.00 91.31 88 PRO A CA 1
ATOM 660 C C . PRO A 1 88 ? 6.577 -12.390 3.829 1.00 91.31 88 PRO A C 1
ATOM 662 O O . PRO A 1 88 ? 7.280 -13.195 3.223 1.00 91.31 88 PRO A O 1
ATOM 665 N N . ILE A 1 89 ? 5.586 -11.734 3.222 1.00 91.00 89 ILE A N 1
ATOM 666 C CA . ILE A 1 89 ? 5.178 -12.010 1.838 1.00 91.00 89 ILE A CA 1
ATOM 667 C C . ILE A 1 89 ? 6.183 -11.450 0.842 1.00 91.00 89 ILE A C 1
ATOM 669 O O . ILE A 1 89 ? 6.616 -12.157 -0.066 1.00 91.00 89 ILE A O 1
ATOM 673 N N . THR A 1 90 ? 6.579 -10.190 1.017 1.00 91.12 90 THR A N 1
ATOM 674 C CA . THR A 1 90 ? 7.582 -9.550 0.158 1.00 91.12 90 THR A CA 1
ATOM 675 C C . THR A 1 90 ? 8.934 -10.234 0.321 1.00 91.12 90 THR A C 1
ATOM 677 O O . THR A 1 90 ? 9.613 -10.476 -0.674 1.00 91.12 90 THR A O 1
ATOM 680 N N . PHE A 1 91 ? 9.299 -10.605 1.551 1.00 92.12 91 PHE A N 1
ATOM 681 C CA . PHE A 1 91 ? 10.523 -11.349 1.827 1.00 92.12 91 PHE A CA 1
ATOM 682 C C . PHE A 1 91 ? 10.515 -12.724 1.151 1.00 92.12 91 PHE A C 1
ATOM 684 O O . PHE A 1 91 ? 11.445 -13.044 0.413 1.00 92.12 91 PHE A O 1
ATOM 691 N N . GLY A 1 92 ? 9.443 -13.506 1.319 1.00 93.94 92 GLY A N 1
ATOM 692 C CA . GLY A 1 92 ? 9.296 -14.810 0.670 1.00 93.94 92 GLY A CA 1
ATOM 693 C C . GLY A 1 92 ? 9.328 -14.716 -0.859 1.00 93.94 92 GLY A C 1
ATOM 694 O O . GLY A 1 92 ? 10.053 -15.467 -1.513 1.00 93.94 92 GLY A O 1
ATOM 695 N N . ALA A 1 93 ? 8.617 -13.745 -1.442 1.00 91.44 93 ALA A N 1
ATOM 696 C CA . ALA A 1 93 ? 8.646 -13.490 -2.882 1.00 91.44 93 ALA A CA 1
ATOM 697 C C . ALA A 1 93 ? 10.048 -13.086 -3.374 1.00 91.44 93 ALA A C 1
ATOM 699 O O . ALA A 1 93 ? 10.489 -13.540 -4.431 1.00 91.44 93 ALA A O 1
ATOM 700 N N . GLY A 1 94 ? 10.762 -12.266 -2.598 1.00 92.38 94 GLY A N 1
ATOM 701 C CA . GLY A 1 94 ? 12.150 -11.895 -2.860 1.00 92.38 94 GLY A CA 1
ATOM 702 C C . GLY A 1 94 ? 13.071 -13.113 -2.866 1.00 92.38 94 GLY A C 1
ATOM 703 O O . GLY A 1 94 ? 13.790 -13.328 -3.839 1.00 92.38 94 GLY A O 1
ATOM 704 N N . LEU A 1 95 ? 12.983 -13.961 -1.839 1.00 93.56 95 LEU A N 1
ATOM 705 C CA . LEU A 1 95 ? 13.788 -15.177 -1.706 1.00 93.56 95 LEU A CA 1
ATOM 706 C C . LEU A 1 95 ? 13.567 -16.156 -2.870 1.00 93.56 95 LEU A C 1
ATOM 708 O O . LEU A 1 95 ? 14.521 -16.726 -3.398 1.00 93.56 95 LEU A O 1
ATOM 712 N N . LEU A 1 96 ? 12.322 -16.318 -3.322 1.00 94.44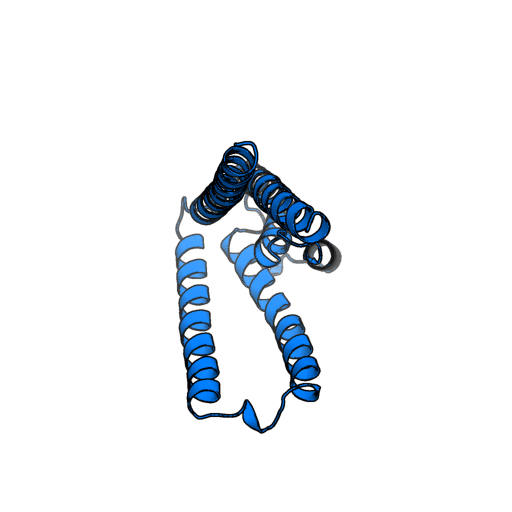 96 LEU A N 1
ATOM 713 C CA . LEU A 1 96 ? 12.009 -17.124 -4.506 1.00 94.44 96 LEU A CA 1
ATOM 714 C C . LEU A 1 96 ? 12.597 -16.516 -5.787 1.00 94.44 96 LEU A C 1
ATOM 716 O O . LEU A 1 96 ? 13.129 -17.242 -6.634 1.00 94.44 96 LEU A O 1
ATOM 720 N N . LYS A 1 97 ? 12.553 -15.185 -5.927 1.00 91.25 97 LYS A N 1
ATOM 721 C CA . LYS A 1 97 ? 13.162 -14.488 -7.066 1.00 91.25 97 LYS A CA 1
ATOM 722 C C . LYS A 1 97 ? 14.683 -14.601 -7.095 1.00 91.25 97 LYS A C 1
ATOM 724 O O . LYS A 1 97 ? 15.233 -14.641 -8.192 1.00 91.25 97 LYS A O 1
ATOM 729 N N . LEU A 1 98 ? 15.357 -14.732 -5.949 1.00 89.44 98 LEU A N 1
ATOM 730 C CA . LEU A 1 98 ? 16.813 -14.927 -5.912 1.00 89.44 98 LEU A CA 1
ATOM 731 C C . LEU A 1 98 ? 17.264 -16.171 -6.688 1.00 89.44 98 LEU A C 1
ATOM 733 O O . LEU A 1 98 ? 18.326 -16.146 -7.299 1.00 89.44 98 LEU A O 1
ATOM 737 N N . ARG A 1 99 ? 16.440 -17.227 -6.752 1.00 91.94 99 ARG A N 1
ATOM 738 C CA . ARG A 1 99 ? 16.751 -18.440 -7.538 1.00 91.94 99 ARG A CA 1
ATOM 739 C C . ARG A 1 99 ? 16.842 -18.189 -9.045 1.00 91.94 99 ARG A C 1
ATOM 741 O O . ARG A 1 99 ? 17.462 -18.968 -9.755 1.00 91.94 99 ARG A O 1
ATOM 748 N N . HIS A 1 100 ? 16.216 -17.116 -9.517 1.00 90.69 100 HIS A N 1
ATOM 749 C CA . HIS A 1 100 ? 16.174 -16.724 -10.924 1.00 90.69 100 HIS A CA 1
ATOM 750 C C . HIS A 1 100 ? 17.137 -15.563 -11.222 1.00 90.69 100 HIS A C 1
ATOM 752 O O . HIS A 1 100 ? 17.172 -15.061 -12.344 1.00 90.69 100 HIS A O 1
ATOM 758 N N . LEU A 1 101 ? 17.899 -15.103 -10.221 1.00 91.25 101 LEU A N 1
ATOM 759 C CA . LEU A 1 101 ? 18.808 -13.976 -10.359 1.00 91.25 101 LEU A CA 1
ATOM 760 C C . LEU A 1 101 ? 20.098 -14.423 -11.052 1.00 91.25 101 LEU A C 1
ATOM 762 O O . LEU A 1 101 ? 20.851 -15.251 -10.541 1.00 91.25 101 LEU A O 1
ATOM 766 N N . GLN A 1 102 ? 20.372 -13.844 -12.218 1.00 93.31 102 GLN A N 1
ATOM 767 C CA . GLN A 1 102 ? 21.631 -14.066 -12.922 1.00 93.31 102 GLN A CA 1
ATOM 768 C C . GLN A 1 102 ? 22.768 -13.311 -12.228 1.00 93.31 102 GLN A C 1
ATOM 770 O O . GLN A 1 102 ? 22.597 -12.165 -11.815 1.00 93.31 102 GLN A O 1
ATOM 775 N N . ARG A 1 103 ? 23.959 -13.919 -12.145 1.00 88.06 103 ARG A N 1
ATOM 776 C CA . ARG A 1 103 ? 25.134 -13.286 -11.511 1.00 88.06 103 ARG A CA 1
ATOM 777 C C . ARG A 1 103 ? 25.512 -11.954 -12.162 1.00 88.06 103 ARG A C 1
ATOM 779 O O . ARG A 1 103 ? 25.924 -11.038 -11.465 1.00 88.06 103 ARG A O 1
ATOM 786 N N . THR A 1 104 ? 25.308 -11.829 -13.471 1.00 91.56 104 THR A N 1
ATOM 787 C CA . THR A 1 104 ? 25.534 -10.597 -14.244 1.00 91.56 104 THR A CA 1
ATOM 788 C C . THR A 1 104 ? 24.652 -9.427 -13.802 1.00 91.56 104 THR A C 1
ATOM 790 O O . THR A 1 104 ? 25.013 -8.278 -14.032 1.00 91.56 104 THR A O 1
ATOM 793 N N . ALA A 1 105 ? 23.521 -9.691 -13.140 1.00 88.81 105 ALA A N 1
ATOM 794 C CA . ALA A 1 105 ? 22.640 -8.655 -12.605 1.00 88.81 105 ALA A CA 1
ATOM 795 C C . ALA A 1 105 ? 23.124 -8.086 -11.256 1.00 88.81 105 ALA A C 1
ATOM 797 O O . ALA A 1 105 ? 22.659 -7.025 -10.838 1.00 88.81 105 ALA A O 1
ATOM 798 N N . ILE A 1 106 ? 24.054 -8.765 -10.572 1.00 92.38 106 ILE A N 1
ATOM 799 C CA . ILE A 1 106 ? 24.586 -8.337 -9.274 1.00 92.38 106 ILE A CA 1
ATOM 800 C C . ILE A 1 106 ? 25.725 -7.345 -9.518 1.00 92.38 106 ILE A C 1
ATOM 802 O O . ILE A 1 106 ? 26.881 -7.713 -9.703 1.00 92.38 106 ILE A O 1
ATOM 806 N N . THR A 1 107 ? 25.377 -6.064 -9.528 1.00 95.75 107 THR A N 1
ATOM 807 C CA . THR A 1 107 ? 26.297 -4.942 -9.761 1.00 95.75 107 THR A CA 1
ATOM 808 C C . THR A 1 107 ? 26.333 -4.008 -8.543 1.00 95.75 107 THR A C 1
ATOM 810 O O . THR A 1 107 ? 25.474 -4.109 -7.664 1.00 95.75 107 THR A O 1
ATOM 813 N N . PRO A 1 108 ? 27.266 -3.041 -8.462 1.00 95.94 108 PRO A N 1
ATOM 814 C CA . PRO A 1 108 ? 27.199 -1.999 -7.433 1.00 95.94 108 PRO A CA 1
ATOM 815 C C . PRO A 1 108 ? 25.856 -1.247 -7.428 1.00 95.94 108 PRO A C 1
ATOM 817 O O . PRO A 1 108 ? 25.317 -0.945 -6.366 1.00 95.94 108 PRO A O 1
ATOM 820 N N . ALA A 1 109 ? 25.265 -1.021 -8.607 1.00 96.25 109 ALA A N 1
ATOM 821 C CA . ALA A 1 109 ? 23.950 -0.397 -8.741 1.00 96.25 109 ALA A CA 1
ATOM 822 C C . ALA A 1 109 ? 22.818 -1.260 -8.155 1.00 96.25 109 ALA A C 1
ATOM 824 O O . ALA A 1 109 ? 21.873 -0.718 -7.586 1.00 96.25 109 ALA A O 1
ATOM 825 N N . PHE A 1 110 ? 22.918 -2.591 -8.240 1.00 94.25 110 PHE A N 1
ATOM 826 C CA . PHE A 1 110 ? 21.967 -3.509 -7.604 1.00 94.25 110 PHE A CA 1
ATOM 827 C C . PHE A 1 110 ? 21.955 -3.330 -6.080 1.00 94.25 110 PHE A C 1
ATOM 829 O O . PHE A 1 110 ? 20.891 -3.151 -5.485 1.00 94.25 110 PHE A O 1
ATOM 836 N N . TRP A 1 111 ? 23.133 -3.300 -5.451 1.00 95.12 111 TRP A N 1
ATOM 837 C CA . TRP A 1 111 ? 23.254 -3.086 -4.006 1.00 95.12 111 TRP A CA 1
ATOM 838 C C . TRP A 1 111 ? 22.816 -1.686 -3.579 1.00 95.12 111 TRP A C 1
ATOM 840 O O . TRP A 1 111 ? 22.104 -1.548 -2.584 1.00 95.12 111 TRP A O 1
ATOM 850 N N . LEU A 1 112 ? 23.166 -0.661 -4.361 1.00 97.50 112 LEU A N 1
ATOM 851 C CA . LEU A 1 112 ? 22.686 0.702 -4.137 1.00 97.50 112 LEU A CA 1
ATOM 852 C C . LEU A 1 112 ? 21.156 0.772 -4.215 1.00 97.50 112 LEU A C 1
ATOM 854 O O . LEU A 1 112 ? 20.526 1.395 -3.365 1.00 97.50 112 LEU A O 1
ATOM 858 N N . GLY A 1 113 ? 20.555 0.090 -5.192 1.00 96.62 113 GLY A N 1
ATOM 859 C CA . GLY A 1 113 ? 19.106 -0.008 -5.341 1.00 96.62 113 GLY A CA 1
ATOM 860 C C . GLY A 1 113 ? 18.434 -0.653 -4.129 1.00 96.62 113 GLY A C 1
ATOM 861 O O . GLY A 1 113 ? 17.425 -0.135 -3.656 1.00 96.62 113 GLY A O 1
ATOM 862 N N . ILE A 1 114 ? 19.013 -1.728 -3.580 1.00 94.56 114 ILE A N 1
ATOM 863 C CA . ILE A 1 114 ? 18.527 -2.358 -2.341 1.00 94.56 114 ILE A CA 1
ATOM 864 C C . ILE A 1 114 ? 18.605 -1.377 -1.167 1.00 94.56 114 ILE A C 1
ATOM 866 O O . ILE A 1 114 ? 17.606 -1.177 -0.474 1.00 94.56 114 ILE A O 1
ATOM 870 N N . GLY A 1 115 ? 19.765 -0.750 -0.955 1.00 97.44 115 GLY A N 1
ATOM 871 C CA . GLY A 1 115 ? 19.971 0.191 0.149 1.00 97.44 115 GLY A CA 1
ATOM 872 C C . GLY A 1 115 ? 19.034 1.398 0.071 1.00 97.44 115 GLY A C 1
ATOM 873 O O . GLY A 1 115 ? 18.406 1.766 1.064 1.00 97.44 115 GLY A O 1
ATOM 874 N N . LEU A 1 116 ? 18.868 1.970 -1.124 1.00 98.06 116 LEU A N 1
ATOM 875 C CA . LEU A 1 116 ? 17.982 3.107 -1.350 1.00 98.06 116 LEU A CA 1
ATOM 876 C C . LEU A 1 116 ? 16.508 2.722 -1.179 1.00 98.06 116 LEU A C 1
ATOM 878 O O . LEU A 1 116 ? 15.767 3.446 -0.517 1.00 98.06 116 LEU A O 1
ATOM 882 N N . ALA A 1 117 ? 16.080 1.574 -1.714 1.00 96.06 117 ALA A N 1
ATOM 883 C CA . ALA A 1 117 ? 14.714 1.084 -1.534 1.00 96.06 117 ALA A CA 1
ATOM 884 C C . ALA A 1 117 ? 14.390 0.835 -0.052 1.00 96.06 117 ALA A C 1
ATOM 886 O O . ALA A 1 117 ? 13.293 1.170 0.395 1.00 96.06 117 ALA A O 1
ATOM 887 N N . PHE A 1 118 ? 15.346 0.308 0.720 1.00 95.06 118 PHE A N 1
ATOM 888 C CA . PHE A 1 118 ? 15.203 0.141 2.165 1.00 95.06 118 PHE A CA 1
ATOM 889 C C . PHE A 1 118 ? 15.068 1.491 2.884 1.00 95.06 118 PHE A C 1
ATOM 891 O O . PHE A 1 118 ? 14.109 1.690 3.629 1.00 95.06 118 PHE A O 1
ATOM 898 N N . ALA A 1 119 ? 15.972 2.440 2.622 1.00 97.88 119 ALA A N 1
ATOM 899 C CA . ALA A 1 119 ? 15.955 3.756 3.259 1.00 97.88 119 ALA A CA 1
ATOM 900 C C . ALA A 1 119 ? 14.668 4.540 2.943 1.00 97.88 119 ALA A C 1
ATOM 902 O O . ALA A 1 119 ? 13.996 5.034 3.851 1.00 97.88 119 ALA A O 1
ATOM 903 N N . VAL A 1 120 ? 14.282 4.601 1.664 1.00 97.88 120 VAL A N 1
ATOM 904 C CA . VAL A 1 120 ? 13.052 5.273 1.220 1.00 97.88 120 VAL A CA 1
ATOM 905 C C . VAL A 1 120 ? 11.815 4.555 1.755 1.00 97.88 120 VAL A C 1
ATOM 907 O O . VAL A 1 120 ? 10.877 5.215 2.193 1.00 97.88 120 VAL A O 1
ATOM 910 N N . GLY A 1 121 ? 11.807 3.219 1.773 1.00 94.88 121 GLY A N 1
ATOM 911 C CA . GLY A 1 121 ? 10.705 2.430 2.323 1.00 94.88 121 GLY A CA 1
ATOM 912 C C . GLY A 1 121 ? 10.481 2.698 3.812 1.00 94.88 121 GLY A C 1
ATOM 913 O O . GLY A 1 121 ? 9.355 2.979 4.222 1.00 94.88 121 GLY A O 1
ATOM 914 N N . MET A 1 122 ? 11.553 2.688 4.609 1.00 95.00 122 MET A N 1
ATOM 915 C CA . MET A 1 122 ? 11.510 3.018 6.039 1.00 95.00 122 MET A CA 1
ATOM 916 C C . MET A 1 122 ? 11.013 4.446 6.276 1.00 95.00 122 MET A C 1
ATOM 918 O O . MET A 1 122 ? 10.143 4.672 7.119 1.00 95.00 122 MET A O 1
ATOM 922 N N . LEU A 1 123 ? 11.523 5.410 5.503 1.00 97.19 123 LEU A N 1
ATOM 923 C CA . LEU A 1 123 ? 11.074 6.797 5.574 1.00 97.19 123 LEU A CA 1
ATOM 924 C C . LEU A 1 123 ? 9.581 6.917 5.236 1.00 97.19 123 LEU A C 1
ATOM 926 O O . LEU A 1 123 ? 8.836 7.544 5.984 1.00 97.19 123 LEU A O 1
ATOM 930 N N . ALA A 1 124 ? 9.132 6.281 4.154 1.00 94.38 124 ALA A N 1
ATOM 931 C CA . ALA A 1 124 ? 7.744 6.323 3.707 1.00 94.38 124 ALA A CA 1
ATOM 932 C C . ALA A 1 124 ? 6.779 5.721 4.739 1.00 94.38 124 ALA A C 1
ATOM 934 O O . ALA A 1 124 ? 5.735 6.315 5.007 1.00 94.38 124 ALA A O 1
ATOM 935 N N . ILE A 1 125 ? 7.130 4.583 5.352 1.00 93.44 125 ILE A N 1
ATOM 936 C CA . ILE A 1 125 ? 6.330 3.966 6.422 1.00 93.44 125 ILE A CA 1
ATOM 937 C C . ILE A 1 125 ? 6.220 4.922 7.613 1.00 93.44 125 ILE A C 1
ATOM 939 O O . ILE A 1 125 ? 5.112 5.206 8.067 1.00 93.44 125 ILE A O 1
ATOM 943 N N . ASN A 1 126 ? 7.346 5.466 8.082 1.00 94.38 126 ASN A N 1
ATOM 944 C CA . ASN A 1 126 ? 7.370 6.379 9.225 1.00 94.38 126 ASN A CA 1
ATOM 945 C C . ASN A 1 126 ? 6.553 7.651 8.970 1.00 94.38 126 ASN A C 1
ATOM 947 O O . ASN A 1 126 ? 5.775 8.069 9.828 1.00 94.38 126 ASN A O 1
ATOM 951 N N . VAL A 1 127 ? 6.707 8.259 7.792 1.00 95.00 127 VAL A N 1
ATOM 952 C CA . VAL A 1 127 ? 5.954 9.456 7.394 1.00 95.00 127 VAL A CA 1
ATOM 953 C C . VAL A 1 127 ? 4.462 9.150 7.314 1.00 95.00 127 VAL A C 1
ATOM 955 O O . VAL A 1 127 ? 3.665 9.906 7.866 1.00 95.00 127 VAL A O 1
ATOM 958 N N . LEU A 1 128 ? 4.073 8.036 6.687 1.00 94.31 128 LEU A N 1
ATOM 959 C CA . LEU A 1 128 ? 2.665 7.674 6.552 1.00 94.31 128 LEU A CA 1
ATOM 960 C C . LEU A 1 128 ? 2.011 7.401 7.909 1.00 94.31 128 LEU A C 1
ATOM 962 O O . LEU A 1 128 ? 0.913 7.893 8.157 1.00 94.31 128 LEU A O 1
ATOM 966 N N . LEU A 1 129 ? 2.665 6.639 8.791 1.00 94.00 129 LEU A N 1
ATOM 967 C CA . LEU A 1 129 ? 2.113 6.342 10.114 1.00 94.00 129 LEU A CA 1
ATOM 968 C C . LEU A 1 129 ? 1.954 7.619 10.944 1.00 94.00 129 LEU A C 1
ATOM 970 O O . LEU A 1 129 ? 0.884 7.840 11.503 1.00 94.00 129 LEU A O 1
ATOM 974 N N . ARG A 1 130 ? 2.959 8.506 10.943 1.00 93.88 130 ARG A N 1
ATOM 975 C CA . ARG A 1 130 ? 2.863 9.815 11.611 1.00 93.88 130 ARG A CA 1
ATOM 976 C C . ARG A 1 130 ? 1.747 10.681 11.032 1.00 93.88 130 ARG A C 1
ATOM 978 O O . ARG A 1 130 ? 1.021 11.314 11.788 1.00 93.88 130 ARG A O 1
ATOM 985 N N . PHE A 1 131 ? 1.593 10.695 9.709 1.00 93.81 131 PHE A N 1
ATOM 986 C CA . PHE A 1 131 ? 0.517 11.423 9.039 1.00 93.81 131 PHE A CA 1
ATOM 987 C C . PHE A 1 131 ? -0.862 10.908 9.471 1.00 93.81 131 PHE A C 1
ATOM 989 O O . PHE A 1 131 ? -1.718 11.710 9.824 1.00 93.81 131 PHE A O 1
ATOM 996 N N . LEU A 1 132 ? -1.069 9.589 9.501 1.00 93.12 132 LEU A N 1
ATOM 997 C CA . LEU A 1 132 ? -2.360 8.981 9.852 1.00 93.12 132 LEU A CA 1
ATOM 998 C C . LEU A 1 132 ? -2.694 9.037 11.348 1.00 93.12 132 LEU A C 1
ATOM 1000 O O . LEU A 1 132 ? -3.862 8.931 11.700 1.00 93.12 132 LEU A O 1
ATOM 1004 N N . GLN A 1 133 ? -1.698 9.189 12.221 1.00 91.56 133 GLN A N 1
ATOM 1005 C CA . GLN A 1 133 ? -1.906 9.385 13.662 1.00 91.56 133 GLN A CA 1
ATOM 1006 C C . GLN A 1 133 ? -2.424 10.790 14.003 1.00 91.56 133 GLN A C 1
ATOM 1008 O O . GLN A 1 133 ? -2.967 11.007 15.086 1.00 91.56 133 GLN A O 1
ATOM 1013 N N . GLN A 1 134 ? -2.253 11.764 13.106 1.00 89.25 134 GLN A N 1
ATOM 1014 C CA . GLN A 1 134 ? -2.744 13.122 13.320 1.00 89.25 134 GLN A CA 1
ATOM 1015 C C . GLN A 1 134 ? -4.262 13.186 13.115 1.00 89.25 134 GLN A C 1
ATOM 1017 O O . GLN A 1 134 ? -4.812 12.640 12.156 1.00 89.25 134 GLN A O 1
ATOM 1022 N N . ARG A 1 135 ? -4.956 13.886 14.020 1.00 76.62 135 ARG A N 1
ATOM 1023 C CA . ARG A 1 135 ? -6.417 14.027 13.963 1.00 76.62 135 ARG A CA 1
ATOM 1024 C C . ARG A 1 135 ? -6.861 14.677 12.652 1.00 76.62 135 ARG A C 1
ATOM 1026 O O . ARG A 1 135 ? -6.325 15.700 12.245 1.00 76.62 135 ARG A O 1
ATOM 1033 N N . GLY A 1 136 ? -7.891 14.100 12.036 1.00 79.75 136 GLY A N 1
ATOM 1034 C CA . GLY A 1 136 ? -8.497 14.607 10.800 1.00 79.75 136 GLY A CA 1
ATOM 1035 C C . GLY A 1 136 ? -7.839 14.104 9.513 1.00 79.75 136 GLY A C 1
ATOM 1036 O O . GLY A 1 136 ? -8.395 14.307 8.432 1.00 79.75 136 GLY A O 1
ATOM 1037 N N . HIS A 1 137 ? -6.705 13.404 9.598 1.00 88.12 137 HIS A N 1
ATOM 1038 C CA . HIS A 1 137 ? -6.096 12.788 8.426 1.00 88.12 137 HIS A CA 1
ATOM 1039 C C . HIS A 1 137 ? -6.780 11.478 8.030 1.00 88.12 137 HIS A C 1
ATOM 1041 O O . HIS A 1 137 ? -7.349 10.745 8.835 1.00 88.12 137 HIS A O 1
ATOM 1047 N N . SER A 1 138 ? -6.775 11.224 6.723 1.00 91.50 138 SER A N 1
ATOM 1048 C CA . SER A 1 138 ? -7.495 10.125 6.082 1.00 91.50 138 SER A CA 1
ATOM 1049 C C . SER A 1 138 ? -6.676 9.567 4.925 1.00 91.50 138 SER A C 1
ATOM 1051 O O . SER A 1 138 ? -5.692 10.176 4.499 1.00 91.50 138 SER A O 1
ATOM 1053 N N . PHE A 1 139 ? -7.101 8.444 4.350 1.00 93.00 139 PHE A N 1
ATOM 1054 C CA . PHE A 1 139 ? -6.449 7.889 3.161 1.00 93.00 139 PHE A CA 1
ATOM 1055 C C . PHE A 1 139 ? -6.774 8.671 1.875 1.00 93.00 139 PHE A C 1
ATOM 1057 O O . PHE A 1 139 ? -6.391 8.249 0.782 1.00 93.00 139 PHE A O 1
ATOM 1064 N N . LEU A 1 140 ? -7.449 9.824 1.979 1.00 93.38 140 LEU A N 1
ATOM 1065 C CA . LEU A 1 140 ? -7.872 10.635 0.840 1.00 93.38 140 LEU A CA 1
ATOM 1066 C C . LEU A 1 140 ? -6.741 10.953 -0.154 1.00 93.38 140 LEU A C 1
ATOM 1068 O O . LEU A 1 140 ? -6.972 10.743 -1.344 1.00 93.38 140 LEU A O 1
ATOM 1072 N N . PRO A 1 141 ? -5.533 11.399 0.252 1.00 92.25 141 PRO A N 1
ATOM 1073 C CA . PRO A 1 141 ? -4.475 11.694 -0.718 1.00 92.25 141 PRO A CA 1
ATOM 1074 C C . PRO A 1 141 ? -4.110 10.472 -1.571 1.00 92.25 141 PRO A C 1
ATOM 1076 O O . PRO A 1 141 ? -3.935 10.574 -2.784 1.00 92.25 141 PRO A O 1
ATOM 1079 N N . PHE A 1 142 ? -4.077 9.289 -0.952 1.00 91.00 142 PHE A N 1
ATOM 1080 C CA . PHE A 1 142 ? -3.796 8.032 -1.638 1.00 91.00 142 PHE A CA 1
ATOM 1081 C C . PHE A 1 142 ? -4.934 7.615 -2.580 1.00 91.00 142 PHE A C 1
ATOM 1083 O O . PHE A 1 142 ? -4.680 7.160 -3.694 1.00 91.00 142 PHE A O 1
ATOM 1090 N N . VAL A 1 143 ? -6.189 7.803 -2.167 1.00 94.25 143 VAL A N 1
ATOM 1091 C CA . VAL A 1 143 ? -7.362 7.588 -3.028 1.00 94.25 143 VAL A CA 1
ATOM 1092 C C . VAL A 1 143 ? -7.301 8.492 -4.258 1.00 94.25 143 VAL A C 1
ATOM 1094 O O . VAL A 1 143 ? -7.446 8.001 -5.376 1.00 94.25 143 VAL A O 1
ATOM 1097 N N . LEU A 1 144 ? -7.072 9.795 -4.068 1.00 95.31 144 LEU A N 1
ATOM 1098 C CA . LEU A 1 144 ? -7.036 10.769 -5.160 1.00 95.31 144 LEU A CA 1
ATOM 1099 C C . LEU A 1 144 ? -5.931 10.439 -6.159 1.00 95.31 144 LEU A C 1
ATOM 1101 O O . LEU A 1 144 ? -6.189 10.413 -7.360 1.00 95.31 144 LEU A O 1
ATOM 1105 N N . TYR A 1 145 ? -4.739 10.093 -5.667 1.00 93.94 145 TYR A N 1
ATOM 1106 C CA . TYR A 1 145 ? -3.648 9.605 -6.506 1.00 93.94 145 TYR A CA 1
ATOM 1107 C C . TYR A 1 145 ? -4.079 8.415 -7.379 1.00 93.94 145 TYR A C 1
ATOM 1109 O O . TYR A 1 145 ? -3.812 8.396 -8.579 1.00 93.94 145 TYR A O 1
ATOM 1117 N N . ARG A 1 146 ? -4.791 7.435 -6.809 1.00 93.56 146 ARG A 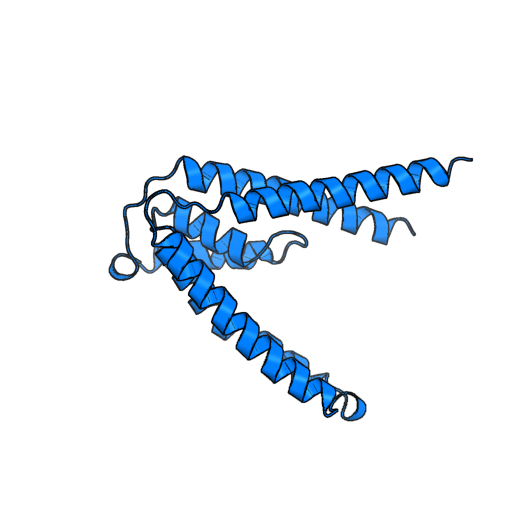N 1
ATOM 1118 C CA . ARG A 1 146 ? -5.248 6.250 -7.552 1.00 93.56 146 ARG A CA 1
ATOM 1119 C C . ARG A 1 146 ? -6.297 6.573 -8.605 1.00 93.56 146 ARG A C 1
ATOM 1121 O O . ARG A 1 146 ? -6.208 6.046 -9.710 1.00 93.56 146 ARG A O 1
ATOM 1128 N N . LEU A 1 147 ? -7.279 7.408 -8.268 1.00 95.31 147 LEU A N 1
ATOM 1129 C CA . LEU A 1 147 ? -8.322 7.821 -9.209 1.00 95.31 147 LEU A CA 1
ATOM 1130 C C . LEU A 1 147 ? -7.728 8.647 -10.355 1.00 95.31 147 LEU A C 1
ATOM 1132 O O . LEU A 1 147 ? -8.049 8.397 -11.514 1.00 95.31 147 LEU A O 1
ATOM 1136 N N . ALA A 1 148 ? -6.805 9.560 -10.045 1.00 96.31 148 ALA A N 1
ATOM 1137 C CA . ALA A 1 148 ? -6.082 10.336 -11.046 1.00 96.31 148 ALA A CA 1
ATOM 1138 C C . ALA A 1 148 ? -5.237 9.433 -11.955 1.00 96.31 148 ALA A C 1
ATOM 1140 O O . ALA A 1 148 ? -5.311 9.549 -13.175 1.00 96.31 148 ALA A O 1
ATOM 1141 N N . LEU A 1 149 ? -4.486 8.481 -11.389 1.00 94.56 149 LEU A N 1
ATOM 1142 C CA . LEU A 1 149 ? -3.686 7.541 -12.174 1.00 94.56 149 LEU A CA 1
ATOM 1143 C C . LEU A 1 149 ? -4.561 6.661 -13.079 1.00 94.56 149 LEU A C 1
ATOM 1145 O O . LEU A 1 149 ? -4.232 6.470 -14.248 1.00 94.56 149 LEU A O 1
ATOM 1149 N N . ALA A 1 150 ? -5.693 6.164 -12.572 1.00 94.31 150 ALA A N 1
ATOM 1150 C CA . ALA A 1 150 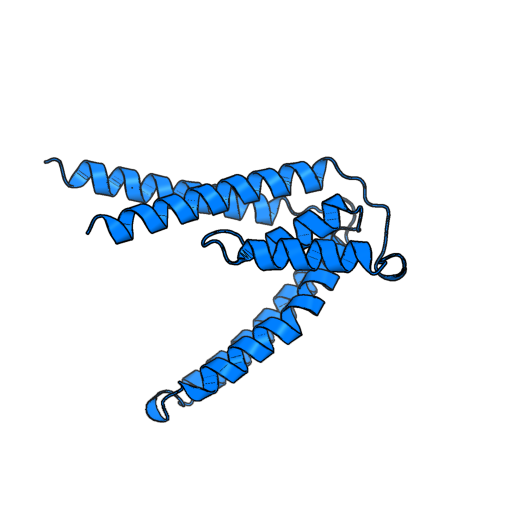? -6.658 5.418 -13.375 1.00 94.31 150 ALA A CA 1
ATOM 1151 C C . ALA A 1 150 ? -7.190 6.264 -14.545 1.00 94.31 150 ALA A C 1
ATOM 1153 O O . ALA A 1 150 ? -7.208 5.790 -15.681 1.00 94.31 150 ALA A O 1
ATOM 1154 N N . ALA A 1 151 ? -7.548 7.527 -14.289 1.00 94.62 151 ALA A N 1
ATOM 1155 C CA . ALA A 1 151 ? -8.000 8.455 -15.321 1.00 94.62 151 ALA A CA 1
ATOM 1156 C C . ALA A 1 151 ? -6.919 8.701 -16.384 1.00 94.62 151 ALA A C 1
ATOM 1158 O O . ALA A 1 151 ? -7.208 8.609 -17.573 1.00 94.62 151 ALA A O 1
ATOM 1159 N N . VAL A 1 152 ? -5.665 8.930 -15.981 1.00 94.62 152 VAL A N 1
ATOM 1160 C CA . VAL A 1 152 ? -4.538 9.121 -16.910 1.00 94.62 152 VAL A CA 1
ATOM 1161 C C . VAL A 1 152 ? -4.346 7.903 -17.817 1.00 94.62 152 VAL A C 1
ATOM 1163 O O . VAL A 1 152 ? -4.178 8.068 -19.025 1.00 94.62 152 VAL A O 1
ATOM 1166 N N . ILE A 1 153 ? -4.411 6.682 -17.271 1.00 92.12 153 ILE A N 1
ATOM 1167 C CA . ILE A 1 153 ? -4.274 5.452 -18.068 1.00 92.12 153 ILE A CA 1
ATOM 1168 C C . ILE A 1 153 ? -5.407 5.343 -19.098 1.00 92.12 153 ILE A C 1
ATOM 1170 O O . ILE A 1 153 ? -5.147 5.038 -20.263 1.00 92.12 153 ILE A O 1
ATOM 1174 N N . VAL A 1 154 ? -6.652 5.624 -18.695 1.00 91.56 154 VAL A N 1
ATOM 1175 C CA . VAL A 1 154 ? -7.811 5.596 -19.601 1.00 91.56 154 VAL A CA 1
ATOM 1176 C C . VAL A 1 154 ? -7.684 6.661 -20.690 1.00 91.56 154 VAL A C 1
ATOM 1178 O O . VAL A 1 154 ? -7.823 6.334 -21.866 1.00 91.56 154 VAL A O 1
ATOM 1181 N N . LEU A 1 155 ? -7.370 7.908 -20.329 1.00 91.19 155 LEU A N 1
ATOM 1182 C CA . LEU A 1 155 ? -7.247 9.020 -21.275 1.00 91.19 155 LEU A CA 1
ATOM 1183 C C . LEU A 1 155 ? -6.149 8.770 -22.306 1.00 91.19 155 LEU A C 1
ATOM 1185 O O . LEU A 1 155 ? -6.397 8.894 -23.505 1.00 91.19 155 LEU A O 1
ATOM 1189 N N . LYS A 1 156 ? -4.960 8.346 -21.856 1.00 89.81 156 LYS A N 1
ATOM 1190 C CA . LYS A 1 156 ? -3.859 7.989 -22.756 1.00 89.81 156 LYS A CA 1
ATOM 1191 C C . LYS A 1 156 ? -4.297 6.903 -23.737 1.00 89.81 156 LYS A C 1
ATOM 1193 O O . LYS A 1 156 ? -4.039 7.003 -24.933 1.00 89.81 156 LYS A O 1
ATOM 1198 N N . ARG A 1 157 ? -5.021 5.892 -23.248 1.00 84.56 157 ARG A N 1
ATOM 1199 C CA . ARG A 1 157 ? -5.490 4.797 -24.095 1.00 84.56 157 ARG A CA 1
ATOM 1200 C C . ARG A 1 157 ? -6.534 5.244 -25.117 1.00 84.56 157 ARG A C 1
ATOM 1202 O O . ARG A 1 157 ? -6.498 4.771 -26.251 1.00 84.56 157 ARG A O 1
ATOM 1209 N N . VAL A 1 158 ? -7.462 6.116 -24.731 1.00 85.62 158 VAL A N 1
ATOM 1210 C CA . VAL A 1 158 ? -8.467 6.676 -25.648 1.00 85.62 158 VAL A CA 1
ATOM 1211 C C . VAL A 1 158 ? -7.785 7.496 -26.748 1.00 85.62 158 VAL A C 1
ATOM 1213 O O . VAL A 1 158 ? -8.112 7.311 -27.918 1.00 85.62 158 VAL A O 1
ATOM 1216 N N . ALA A 1 159 ? -6.783 8.311 -26.401 1.00 85.38 159 ALA A N 1
ATOM 1217 C CA . ALA A 1 159 ? -6.014 9.094 -27.369 1.00 85.38 159 ALA A CA 1
ATOM 1218 C C . ALA A 1 159 ? -5.270 8.210 -28.392 1.00 85.38 159 ALA A C 1
ATOM 1220 O O . ALA A 1 159 ? -5.365 8.447 -29.593 1.00 85.38 159 ALA A O 1
ATOM 1221 N N . GLU A 1 160 ? -4.606 7.141 -27.938 1.00 83.19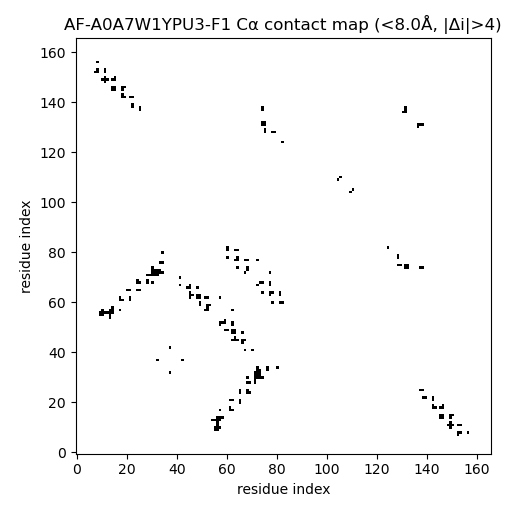 160 GLU A N 1
ATOM 1222 C CA . GLU A 1 160 ? -3.904 6.181 -28.811 1.00 83.19 160 GLU A CA 1
ATOM 1223 C C . GLU A 1 160 ? -4.850 5.388 -29.735 1.00 83.19 160 GLU A C 1
ATOM 1225 O O . GLU A 1 160 ? -4.462 4.976 -30.830 1.00 83.19 160 GLU A O 1
ATOM 1230 N N . ARG A 1 161 ? -6.093 5.128 -29.297 1.00 74.00 161 ARG A N 1
ATOM 1231 C CA . ARG A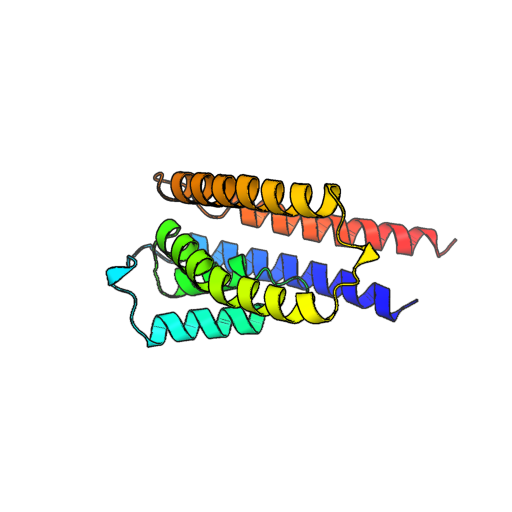 1 161 ? -7.118 4.513 -30.159 1.00 74.00 161 ARG A CA 1
ATOM 1232 C C . ARG A 1 161 ? -7.612 5.491 -31.223 1.00 74.00 161 ARG A C 1
ATOM 1234 O O . ARG A 1 161 ? -7.805 5.070 -32.352 1.00 74.00 161 ARG A O 1
ATOM 1241 N N . GLY A 1 162 ? -7.780 6.770 -30.887 1.00 67.25 162 GLY A N 1
ATOM 1242 C CA . GLY A 1 162 ? -8.204 7.794 -31.846 1.00 67.25 162 GLY A CA 1
ATOM 1243 C C . GLY A 1 162 ? -7.190 8.018 -32.972 1.00 67.25 162 GLY A C 1
ATOM 1244 O O . GLY A 1 162 ? -7.577 8.132 -34.131 1.00 67.25 162 GLY A O 1
ATOM 1245 N N . SER A 1 163 ? -5.891 7.989 -32.656 1.00 63.66 163 SER A N 1
ATOM 1246 C CA . SER A 1 163 ? -4.806 8.228 -33.618 1.00 63.66 163 SER A CA 1
ATOM 1247 C C . SER A 1 163 ? -4.516 7.071 -34.583 1.00 63.66 163 SER A C 1
ATOM 1249 O O . SER A 1 163 ? -3.705 7.240 -35.481 1.00 63.66 163 SER A O 1
ATOM 1251 N N . THR A 1 164 ? -5.107 5.887 -34.385 1.00 59.06 164 THR A N 1
ATOM 1252 C CA . THR A 1 164 ? -4.910 4.704 -35.256 1.00 59.06 164 THR A CA 1
ATOM 1253 C C . THR A 1 164 ? -6.051 4.489 -36.257 1.00 59.06 164 THR A C 1
ATOM 1255 O O . THR A 1 164 ? -6.015 3.534 -37.027 1.00 59.06 164 THR A O 1
ATOM 1258 N N . THR A 1 165 ? -7.055 5.371 -36.248 1.00 54.53 165 THR A N 1
ATOM 1259 C CA . THR A 1 165 ? -8.240 5.339 -37.130 1.00 54.53 165 THR A CA 1
ATOM 1260 C C . THR A 1 165 ? -8.181 6.342 -38.290 1.00 54.53 165 THR A C 1
ATOM 1262 O O . THR A 1 165 ? -9.169 6.492 -39.007 1.00 54.53 165 THR A O 1
ATOM 1265 N N . HIS A 1 166 ? -7.041 7.010 -38.477 1.00 45.16 166 HIS A N 1
ATOM 1266 C CA . HIS A 1 166 ? -6.713 7.855 -39.628 1.00 45.16 166 HIS A CA 1
ATOM 1267 C C . HIS A 1 166 ? -5.514 7.257 -40.360 1.00 45.16 166 HIS A C 1
ATOM 1269 O O . HIS A 1 166 ? -5.498 7.355 -41.604 1.00 45.16 166 HIS A O 1
#

Sequence (166 aa):
SGYFNDKYLLIAVLLGSMGMVFYVVDRRVPERYDLSDLRWPAALGIGLAQAGALLPGVSRAGATMTMGRVLGLERATAAHFSFLMATPITFGAGLLKLRHLQRTAITPAFWLGIGLAFAVGMLAINVLLRFLQQRGHSFLPFVLYRLALAAVIVLKRVAERGSTTH

pLDDT: mean 90.34, std 9.31, range [45.16, 98.06]

Nearest PDB structures (foldseek):
  6cb2-assembly1_A  TM=8.938E-01  e=3.707E-06  Escherichia coli K-12
  6fmt-assembly1_A  TM=8.813E-01  e=2.841E-06  Escherichia coli K-12
  7fig-assembly1_R  TM=2.310E-01  e=8.503E+00  Homo sapiens

Secondary structure (DSSP, 8-state):
-HHHHHHHHHHHHHHHHHHHHHHHHHHHSPP-B-STT--HHHHHHHHHHHHHTTSTT--HHHHHHHHHHHTTB-HHHHHHHHHHHHHHHHHHHHHHHHTT--GGG--HHHHHHHHHHHHHHHHHHHHHHHHHHSTT--SHHHHHHHHHHHHHHHHHHHHHHHTT--